Protein AF-A0A2V6QEB1-F1 (afdb_monomer_lite)

Sequence (132 aa):
MEPTTSAASSDLALRARAIRTRLPGQMLGERVEMAALCYGPLYSLAEIRQNVGAVLPRRLGYVRGASLEPIETYAAPIPDEVLLKYDDAARTGLFSKFWVATPTYYQERQVDPWIVAEVDGADRWAVIARWD

pLDDT: mean 89.49, std 11.67, range [41.09, 98.38]

Secondary structure (DSSP, 8-state):
----HHHHHHHHHHHHHHHHTT-HHHHHHHHHHHHHHHH---B-HHHHHHHHHHTSPP-TT--EEEEEEETTT--SPPPHHHHHHHHHHHHTT-EEEEEEEEEEETTEE-S--EEEEEETTT--EEEEEE--

Structure (mmCIF, N/CA/C/O backbone):
data_AF-A0A2V6QEB1-F1
#
_entry.id   AF-A0A2V6QEB1-F1
#
loop_
_atom_site.group_PDB
_atom_site.id
_atom_site.type_symbol
_atom_site.label_atom_id
_atom_site.label_alt_id
_atom_site.label_comp_id
_atom_site.label_asym_id
_atom_site.label_entity_id
_atom_site.label_seq_id
_atom_site.pdbx_PDB_ins_code
_atom_site.Cartn_x
_atom_site.Cartn_y
_atom_site.Cartn_z
_atom_site.occupancy
_atom_site.B_iso_or_equiv
_atom_site.auth_seq_id
_atom_site.auth_comp_id
_atom_site.auth_asym_id
_atom_site.auth_atom_id
_atom_site.pdbx_PDB_model_num
ATOM 1 N N . MET A 1 1 ? -2.848 -17.082 47.683 1.00 41.09 1 MET A N 1
ATOM 2 C CA . MET A 1 1 ? -2.573 -16.902 46.242 1.00 41.09 1 MET A CA 1
ATOM 3 C C . MET A 1 1 ? -3.872 -16.454 45.603 1.00 41.09 1 MET A C 1
ATOM 5 O O . MET A 1 1 ? -4.747 -17.287 45.428 1.00 41.09 1 MET A O 1
ATOM 9 N N . GLU A 1 2 ? -4.042 -15.158 45.353 1.00 46.53 2 GLU A N 1
ATOM 10 C CA . GLU A 1 2 ? -5.237 -14.637 44.677 1.00 46.53 2 GLU A CA 1
ATOM 11 C C . GLU A 1 2 ? -4.913 -14.277 43.222 1.00 46.53 2 GLU A C 1
ATOM 13 O O . GLU A 1 2 ? -3.962 -13.526 42.994 1.00 46.53 2 GLU A O 1
ATOM 18 N N . PRO A 1 3 ? -5.693 -14.759 42.237 1.00 51.38 3 PRO A N 1
ATOM 19 C CA . PRO A 1 3 ? -5.649 -14.278 40.868 1.00 51.38 3 PRO A CA 1
ATOM 20 C C . PRO A 1 3 ? -6.924 -13.468 40.572 1.00 51.38 3 PRO A C 1
ATOM 22 O O . PRO A 1 3 ? -7.800 -13.931 39.854 1.00 51.38 3 PRO A O 1
ATOM 25 N N . THR A 1 4 ? -7.086 -12.272 41.139 1.00 50.91 4 THR A N 1
ATOM 26 C CA . THR A 1 4 ? -8.287 -11.433 40.897 1.00 50.91 4 THR A CA 1
ATOM 27 C C . THR A 1 4 ? -8.032 -10.259 39.950 1.00 50.91 4 THR A C 1
ATOM 29 O O . THR A 1 4 ? -8.956 -9.769 39.304 1.00 50.91 4 THR A O 1
ATOM 32 N N . THR A 1 5 ? -6.776 -9.853 39.756 1.00 55.34 5 THR A N 1
ATOM 33 C CA . THR A 1 5 ? -6.439 -8.662 38.956 1.00 55.34 5 THR A CA 1
ATOM 34 C C . THR A 1 5 ? -6.621 -8.858 37.443 1.00 55.3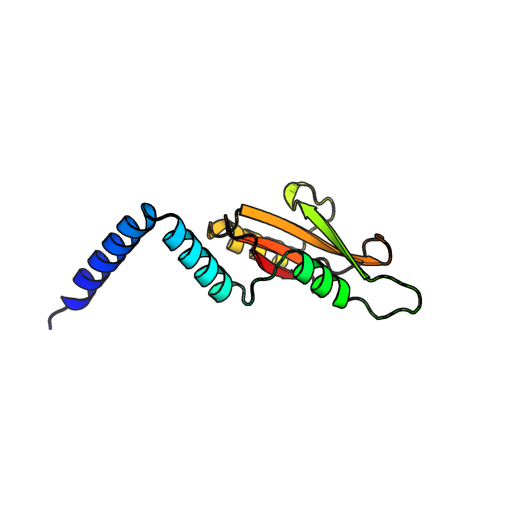4 5 THR A C 1
ATOM 36 O O . THR A 1 5 ? -6.948 -7.914 36.727 1.00 55.34 5 THR A O 1
ATOM 39 N N . SER A 1 6 ? -6.444 -10.081 36.930 1.00 56.31 6 SER A N 1
ATOM 40 C CA . SER A 1 6 ? -6.501 -10.350 35.482 1.00 56.31 6 SER A CA 1
ATOM 41 C C . SER A 1 6 ? -7.930 -10.300 34.920 1.00 56.31 6 SER A C 1
ATOM 43 O O . SER A 1 6 ? -8.152 -9.723 33.854 1.00 56.31 6 SER A O 1
ATOM 45 N N . ALA A 1 7 ? -8.917 -10.809 35.666 1.00 58.44 7 ALA A N 1
ATOM 46 C CA . ALA A 1 7 ? -10.313 -10.845 35.227 1.00 58.44 7 ALA A CA 1
ATOM 47 C C . ALA A 1 7 ? -10.935 -9.437 35.129 1.00 58.44 7 ALA A C 1
ATOM 49 O O . ALA A 1 7 ? -11.552 -9.108 34.117 1.00 58.44 7 ALA A O 1
ATOM 50 N N . ALA A 1 8 ? -10.699 -8.570 36.121 1.00 61.97 8 ALA A N 1
ATOM 51 C CA . ALA A 1 8 ? -11.208 -7.193 36.124 1.00 61.97 8 ALA A CA 1
ATOM 52 C C . ALA A 1 8 ? -10.611 -6.326 34.995 1.00 61.97 8 ALA A C 1
ATOM 54 O O . ALA A 1 8 ? -11.298 -5.484 34.418 1.00 61.97 8 ALA A O 1
ATOM 55 N N . SER A 1 9 ? -9.344 -6.563 34.638 1.00 63.81 9 SER A N 1
ATOM 56 C CA . SER A 1 9 ? -8.678 -5.896 33.511 1.00 63.81 9 SER A CA 1
ATOM 57 C C . SER A 1 9 ? -9.308 -6.274 32.160 1.00 63.81 9 SER A C 1
ATOM 59 O O . SER A 1 9 ? -9.539 -5.410 31.310 1.00 63.81 9 SER A O 1
ATOM 61 N N . SER A 1 10 ? -9.664 -7.552 31.977 1.00 72.69 10 SER A N 1
ATOM 62 C CA . SER A 1 10 ? -10.300 -8.034 30.743 1.00 72.69 10 SER A CA 1
ATOM 63 C C . SER A 1 10 ? -11.712 -7.465 30.522 1.00 72.69 10 SER A C 1
ATOM 65 O O . SER A 1 10 ? -12.055 -7.106 29.394 1.00 72.69 10 SER A O 1
ATOM 67 N N . ASP A 1 11 ? -12.495 -7.289 31.591 1.00 82.06 11 ASP A N 1
ATOM 68 C CA . ASP A 1 11 ? -13.839 -6.696 31.533 1.00 82.06 11 ASP A CA 1
ATOM 69 C C . ASP A 1 11 ? -13.788 -5.204 31.158 1.00 82.06 11 ASP A C 1
ATOM 71 O O . ASP A 1 11 ? -14.524 -4.732 30.288 1.00 82.06 11 ASP A O 1
ATOM 75 N N . LEU A 1 12 ? -12.828 -4.463 31.724 1.00 84.88 12 LEU A N 1
ATOM 76 C CA . LEU A 1 12 ? -12.584 -3.068 31.351 1.00 84.88 12 LEU A CA 1
ATOM 77 C C . LEU A 1 12 ? -12.187 -2.923 29.876 1.00 84.88 12 LEU A C 1
ATOM 79 O O . LEU A 1 12 ? -12.690 -2.023 29.201 1.00 84.88 12 LEU A O 1
ATOM 83 N N . ALA A 1 13 ? -11.335 -3.810 29.354 1.00 81.88 13 ALA A N 1
ATOM 84 C CA . ALA A 1 13 ? -10.926 -3.794 27.950 1.00 81.88 13 ALA A CA 1
ATOM 85 C C . ALA A 1 13 ? -12.097 -4.093 26.996 1.00 81.88 13 ALA A C 1
ATOM 87 O O . ALA A 1 13 ? -12.274 -3.393 25.995 1.00 81.88 13 ALA A O 1
ATOM 88 N N . LEU A 1 14 ? -12.937 -5.082 27.321 1.00 81.94 14 LEU A N 1
ATOM 89 C CA . LEU A 1 14 ? -14.142 -5.401 26.547 1.00 81.94 14 LEU A CA 1
ATOM 90 C C . LEU A 1 14 ? -15.145 -4.246 26.565 1.00 81.94 14 LEU A C 1
ATOM 92 O O . LEU A 1 14 ? -15.670 -3.861 25.518 1.00 81.94 14 LEU A O 1
ATOM 96 N N . ARG A 1 15 ? -15.371 -3.642 27.736 1.00 85.06 15 ARG A N 1
ATOM 97 C CA . ARG A 1 15 ? -16.266 -2.493 27.889 1.00 85.06 15 ARG A CA 1
ATOM 98 C C . ARG A 1 15 ? -15.751 -1.265 27.139 1.00 85.06 15 ARG A C 1
ATOM 100 O O . ARG A 1 15 ? -16.535 -0.602 26.462 1.00 85.06 15 ARG A O 1
ATOM 107 N N . ALA A 1 16 ? -14.449 -0.985 27.198 1.00 84.12 16 ALA A N 1
ATOM 108 C CA . ALA A 1 16 ? -13.825 0.083 26.420 1.00 84.12 16 ALA A CA 1
ATOM 109 C C . ALA A 1 16 ? -13.981 -0.163 24.912 1.00 84.12 16 ALA A C 1
ATOM 111 O O . ALA A 1 16 ? -14.409 0.738 24.191 1.00 84.12 16 ALA A O 1
ATOM 112 N N . ARG A 1 17 ? -13.742 -1.396 24.442 1.00 76.38 17 ARG A N 1
ATOM 113 C CA . ARG A 1 17 ? -13.949 -1.783 23.038 1.00 76.38 17 ARG A CA 1
ATOM 114 C C . ARG A 1 17 ? -15.404 -1.582 22.608 1.00 76.38 17 ARG A C 1
ATOM 116 O O . ARG A 1 17 ? -15.648 -0.978 21.569 1.00 76.38 17 ARG A O 1
ATOM 123 N N . ALA A 1 18 ? -16.374 -1.987 23.429 1.00 81.81 18 ALA A N 1
ATOM 124 C CA . ALA A 1 18 ? -17.797 -1.777 23.156 1.00 81.81 18 ALA A CA 1
ATOM 125 C C . ALA A 1 18 ? -18.182 -0.285 23.095 1.00 81.81 18 ALA A C 1
ATOM 127 O O . ALA A 1 18 ? -18.992 0.113 22.260 1.00 81.81 18 ALA A O 1
ATOM 128 N N . ILE A 1 19 ? -17.582 0.568 23.928 1.00 81.94 19 ILE A N 1
ATOM 129 C CA . ILE A 1 19 ? -17.783 2.023 23.843 1.00 81.94 19 ILE A CA 1
ATOM 130 C C . ILE A 1 19 ? -17.192 2.561 22.537 1.00 81.94 19 ILE A C 1
ATOM 132 O O . ILE A 1 19 ? -17.871 3.294 21.820 1.00 81.94 19 ILE A O 1
ATOM 136 N N . ARG A 1 20 ? -15.967 2.156 22.183 1.00 78.19 20 ARG A N 1
ATOM 137 C CA . ARG A 1 20 ? -15.305 2.600 20.950 1.00 78.19 20 ARG A CA 1
ATOM 138 C C . ARG A 1 20 ? -16.053 2.181 19.698 1.00 78.19 20 ARG A C 1
ATOM 140 O O . ARG A 1 20 ? -16.154 2.999 18.797 1.00 78.19 20 ARG A O 1
ATOM 147 N N . THR A 1 21 ? -16.701 1.012 19.680 1.00 74.50 21 THR A N 1
ATOM 148 C CA . THR A 1 21 ? -17.562 0.622 18.543 1.00 74.50 21 THR A CA 1
ATOM 149 C C . THR A 1 21 ? -18.701 1.598 18.239 1.00 74.50 21 THR A C 1
ATOM 151 O O . THR A 1 21 ? -19.217 1.614 17.127 1.00 74.50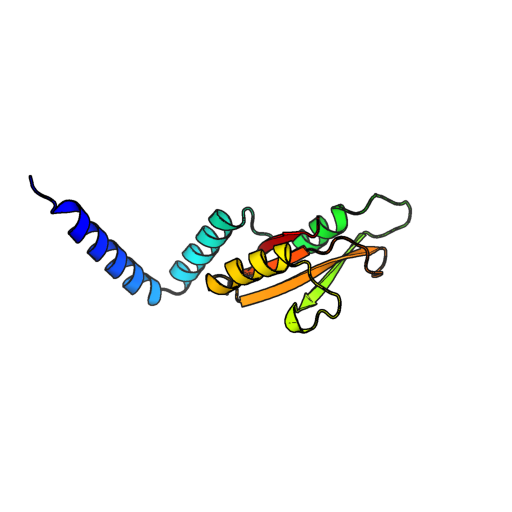 21 THR A O 1
ATOM 154 N N . ARG A 1 22 ? -19.083 2.444 19.203 1.00 80.62 22 ARG A N 1
ATOM 155 C CA . ARG A 1 22 ? -20.117 3.479 19.043 1.00 80.62 22 ARG A CA 1
ATOM 156 C C . ARG A 1 22 ? -19.533 4.855 18.710 1.00 80.62 22 ARG A C 1
ATOM 158 O O . ARG A 1 22 ? -20.284 5.804 18.513 1.00 80.62 22 ARG A O 1
ATOM 165 N N . LEU A 1 23 ? -18.205 4.973 18.677 1.00 83.06 23 LEU A N 1
ATOM 166 C CA . LEU A 1 23 ? -17.454 6.204 18.455 1.00 83.06 23 LEU A CA 1
ATOM 167 C C . LEU A 1 23 ? -16.586 6.039 17.196 1.00 83.06 23 LEU A C 1
ATOM 169 O O . LEU A 1 23 ? -15.409 5.686 17.303 1.00 83.06 23 LEU A O 1
ATOM 173 N N . PRO A 1 24 ? -17.128 6.310 15.995 1.00 76.69 24 PRO A N 1
ATOM 174 C CA . PRO A 1 24 ? -16.455 5.999 14.731 1.00 76.69 24 PRO A CA 1
ATOM 175 C C . PRO A 1 24 ? -15.075 6.661 14.595 1.00 76.69 24 PRO A C 1
ATOM 177 O O . PRO A 1 24 ? -14.148 6.047 14.075 1.00 76.69 24 PRO A O 1
ATOM 180 N N . GLY A 1 25 ? -14.891 7.871 15.136 1.00 80.75 25 GLY A N 1
ATOM 181 C CA . GLY A 1 25 ? -13.583 8.539 15.145 1.00 80.75 25 GLY A CA 1
ATOM 182 C C . GLY A 1 25 ? -12.533 7.853 16.030 1.00 80.75 25 GLY A C 1
ATOM 183 O O . GLY A 1 25 ? -11.360 7.830 15.675 1.00 80.75 25 GLY A O 1
ATOM 184 N N . GLN A 1 26 ? -12.942 7.251 17.153 1.00 81.88 26 GLN A N 1
ATOM 185 C CA . GLN A 1 26 ? -12.030 6.502 18.029 1.00 81.88 26 GLN A CA 1
ATOM 186 C C . GLN A 1 26 ? -11.624 5.174 17.386 1.00 81.88 26 GLN A C 1
ATOM 188 O O . GLN A 1 26 ? -10.452 4.823 17.426 1.00 81.88 26 GLN A O 1
ATOM 193 N N . MET A 1 27 ? -12.558 4.483 16.721 1.00 85.69 27 MET A N 1
ATOM 194 C CA . MET A 1 27 ? -12.218 3.288 15.940 1.00 85.69 27 MET A CA 1
ATOM 195 C C . MET A 1 27 ? -11.258 3.603 14.796 1.00 85.69 27 MET A C 1
ATOM 197 O O . MET A 1 27 ? -10.337 2.834 14.543 1.00 85.69 27 MET A O 1
ATOM 201 N N . LEU A 1 28 ? -11.461 4.728 14.101 1.00 87.94 28 LEU A N 1
ATOM 202 C CA . LEU A 1 28 ? -10.550 5.163 13.048 1.00 87.94 28 LEU A CA 1
ATOM 203 C C . LEU A 1 28 ? -9.143 5.416 13.605 1.00 87.94 28 LEU A C 1
ATOM 205 O O . LEU A 1 28 ? -8.177 4.909 13.042 1.00 87.94 28 LEU A O 1
ATOM 209 N N . GLY A 1 29 ? -9.040 6.138 14.725 1.00 89.50 29 GLY A N 1
ATOM 210 C CA . GLY A 1 29 ? -7.770 6.372 15.417 1.00 89.50 29 GLY A CA 1
ATOM 211 C C . GLY A 1 29 ? -7.060 5.072 15.798 1.00 89.50 29 GLY A C 1
ATOM 212 O O . GLY A 1 29 ? -5.898 4.896 15.445 1.00 89.50 29 GLY A O 1
ATOM 213 N N . GLU A 1 30 ? -7.774 4.129 16.422 1.00 90.12 30 GLU A N 1
ATOM 214 C CA . GLU A 1 30 ? -7.222 2.815 16.784 1.00 90.12 30 GLU A CA 1
ATOM 215 C C . GLU A 1 30 ? -6.762 2.013 15.564 1.00 90.12 30 GLU A C 1
ATOM 217 O O . GLU A 1 30 ? -5.711 1.379 15.611 1.00 90.12 30 GLU A O 1
ATOM 222 N N . ARG A 1 31 ? -7.518 2.033 14.457 1.00 93.31 31 ARG A N 1
ATOM 223 C CA . ARG A 1 31 ? -7.121 1.336 13.224 1.00 93.31 31 ARG A CA 1
ATOM 224 C C . ARG A 1 31 ? -5.859 1.927 12.616 1.00 93.31 31 ARG A C 1
ATOM 226 O O . ARG A 1 31 ? -4.985 1.171 12.209 1.00 93.31 31 ARG A O 1
ATOM 233 N N . VAL A 1 32 ? -5.760 3.255 12.566 1.00 95.38 32 VAL A N 1
ATOM 234 C CA . VAL A 1 32 ? -4.572 3.958 12.062 1.00 95.38 32 VAL A CA 1
ATOM 235 C C . VAL A 1 32 ? -3.361 3.662 12.942 1.00 95.38 32 VAL A C 1
ATOM 237 O O . VAL A 1 32 ? -2.302 3.328 12.420 1.00 95.38 32 VAL A O 1
ATOM 240 N N . GLU A 1 33 ? -3.516 3.731 14.263 1.00 95.25 33 GLU A N 1
ATOM 241 C CA . GLU A 1 33 ? -2.445 3.415 15.209 1.00 95.25 33 GLU A CA 1
ATOM 242 C C . GLU A 1 33 ? -1.997 1.954 15.080 1.00 95.25 33 GLU A C 1
ATOM 244 O O . GLU A 1 33 ? -0.806 1.682 14.938 1.00 95.25 33 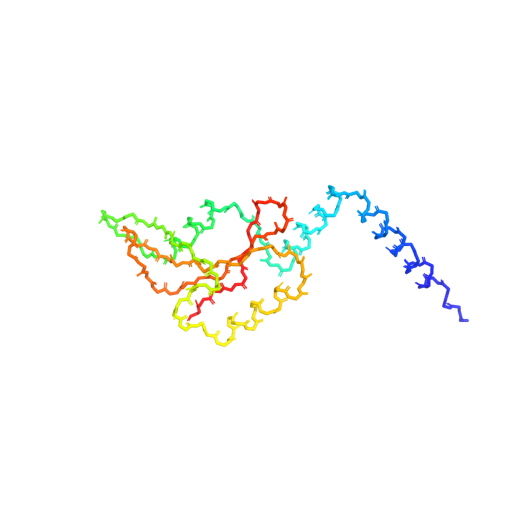GLU A O 1
ATOM 249 N N . MET A 1 34 ? -2.942 1.011 15.039 1.00 95.50 34 MET A N 1
ATOM 250 C CA . MET A 1 34 ? -2.638 -0.412 14.888 1.00 95.50 34 MET A CA 1
ATOM 251 C C . MET A 1 34 ? -1.962 -0.715 13.549 1.00 95.50 34 MET A C 1
ATOM 253 O O . MET A 1 34 ? -0.973 -1.443 13.507 1.00 95.50 34 MET A O 1
ATOM 257 N N . ALA A 1 35 ? -2.447 -0.128 12.452 1.00 96.56 35 ALA A N 1
ATOM 258 C CA . ALA A 1 35 ? -1.819 -0.284 11.146 1.00 96.56 35 ALA A CA 1
ATOM 259 C C . ALA A 1 35 ? -0.385 0.264 11.148 1.00 96.56 35 ALA A C 1
ATOM 261 O O . ALA A 1 35 ? 0.513 -0.389 10.618 1.00 96.56 35 ALA A O 1
ATOM 262 N N . ALA A 1 36 ? -0.150 1.410 11.794 1.00 96.81 36 ALA A N 1
ATOM 263 C CA . ALA A 1 36 ? 1.188 1.978 11.916 1.00 96.81 36 ALA A CA 1
ATOM 264 C C . ALA A 1 36 ? 2.134 1.097 12.754 1.00 96.81 36 ALA A C 1
ATOM 266 O O . ALA A 1 36 ? 3.314 0.960 12.435 1.00 96.81 36 ALA A O 1
ATOM 267 N N . LEU A 1 37 ? 1.618 0.468 13.814 1.00 97.19 37 LEU A N 1
ATOM 268 C CA . LEU A 1 37 ? 2.383 -0.452 14.658 1.00 97.19 37 LEU A CA 1
ATOM 269 C C . LEU A 1 37 ? 2.746 -1.750 13.927 1.00 97.19 37 LEU A C 1
ATOM 271 O O . LEU A 1 37 ? 3.873 -2.224 14.052 1.00 97.19 37 LEU A O 1
ATOM 275 N N . CYS A 1 38 ? 1.811 -2.326 13.169 1.00 96.25 38 CYS A N 1
ATOM 276 C CA . CYS A 1 38 ? 2.012 -3.613 12.500 1.00 96.25 38 CYS A CA 1
ATOM 277 C C . CYS A 1 38 ? 2.790 -3.505 11.181 1.00 96.25 38 CYS A C 1
ATOM 279 O O . CYS A 1 38 ? 3.547 -4.415 10.854 1.00 96.25 38 CYS A O 1
ATOM 281 N N . TYR A 1 39 ? 2.610 -2.416 10.428 1.00 96.62 39 TYR A N 1
ATOM 282 C CA . TYR A 1 39 ? 3.128 -2.275 9.057 1.00 96.62 39 TYR A CA 1
ATOM 283 C C . TYR A 1 39 ? 4.095 -1.096 8.887 1.00 96.62 39 TYR A C 1
ATOM 285 O O . TYR A 1 39 ? 4.587 -0.841 7.788 1.00 96.62 39 TYR A O 1
ATOM 293 N N . GLY A 1 40 ? 4.406 -0.390 9.976 1.00 95.88 40 GLY A N 1
ATOM 294 C CA . GLY A 1 40 ? 5.320 0.742 9.974 1.00 95.88 40 GLY A CA 1
ATOM 295 C C . GLY A 1 40 ? 4.664 2.039 9.481 1.00 95.88 40 GLY A C 1
ATOM 296 O O . GLY A 1 40 ? 3.459 2.231 9.630 1.00 95.88 40 GLY A O 1
ATOM 297 N N . PRO A 1 41 ? 5.442 2.990 8.940 1.00 96.50 41 PRO A N 1
ATOM 298 C CA . PRO A 1 41 ? 4.926 4.305 8.571 1.00 96.50 41 PRO A CA 1
ATOM 299 C C . PRO A 1 41 ? 3.781 4.216 7.556 1.00 96.50 41 PRO A C 1
ATOM 301 O O . PRO A 1 41 ? 3.856 3.496 6.560 1.00 96.50 41 PRO A O 1
ATOM 304 N N . LEU A 1 42 ? 2.739 5.006 7.805 1.00 98.00 42 LEU A N 1
ATOM 305 C CA . LEU A 1 42 ? 1.614 5.166 6.895 1.00 98.00 42 LEU A CA 1
ATOM 306 C C . LEU A 1 42 ? 1.816 6.403 6.028 1.00 98.00 42 LEU A C 1
ATOM 308 O O . LEU A 1 42 ? 2.228 7.458 6.511 1.00 98.00 42 LEU A O 1
ATOM 312 N N . TYR A 1 43 ? 1.467 6.278 4.758 1.00 98.12 43 TYR A N 1
ATOM 313 C CA . TYR A 1 43 ? 1.739 7.275 3.733 1.00 98.12 43 TYR A CA 1
ATOM 314 C C . TYR A 1 43 ? 0.448 7.770 3.087 1.00 98.12 43 TYR A C 1
ATOM 316 O O . TYR A 1 43 ? -0.557 7.066 3.024 1.00 98.12 43 TYR A O 1
ATOM 324 N N . SER A 1 44 ? 0.467 8.978 2.546 1.00 97.75 44 SER A N 1
ATOM 325 C CA . SER A 1 44 ? -0.488 9.370 1.513 1.00 97.75 44 SER A CA 1
ATOM 326 C C . SER A 1 44 ? -0.237 8.577 0.226 1.00 97.75 44 SER A C 1
ATOM 328 O O . SER A 1 44 ? 0.868 8.091 -0.035 1.00 97.75 44 SER A O 1
ATOM 330 N N . LEU A 1 45 ? -1.241 8.502 -0.647 1.00 96.19 45 LEU A N 1
ATOM 331 C CA . LEU A 1 45 ? -1.073 7.831 -1.936 1.00 96.19 45 LEU A CA 1
ATOM 332 C C . LEU A 1 45 ? 0.005 8.494 -2.818 1.00 96.19 45 LEU A C 1
ATOM 334 O O . LEU A 1 45 ? 0.694 7.825 -3.592 1.00 96.19 45 LEU A O 1
ATOM 338 N N . ALA A 1 46 ? 0.177 9.814 -2.697 1.00 96.31 46 ALA A N 1
ATOM 339 C CA . ALA A 1 46 ? 1.221 10.551 -3.402 1.00 96.31 46 ALA A CA 1
ATOM 340 C C . ALA A 1 46 ? 2.626 10.140 -2.931 1.00 96.31 46 ALA A C 1
ATOM 342 O O . ALA A 1 46 ? 3.504 9.911 -3.763 1.00 96.31 46 ALA A O 1
ATOM 343 N N . GLU A 1 47 ? 2.822 9.987 -1.620 1.00 97.44 47 GLU A N 1
ATOM 344 C CA . GLU A 1 47 ? 4.077 9.495 -1.041 1.00 97.44 47 GLU A CA 1
ATOM 345 C C . GLU A 1 47 ? 4.351 8.044 -1.444 1.00 97.44 47 GLU A C 1
ATOM 347 O O . GLU A 1 47 ? 5.481 7.733 -1.810 1.00 97.44 47 GLU A O 1
ATOM 352 N N . ILE A 1 48 ? 3.332 7.174 -1.490 1.00 97.12 48 ILE A N 1
ATOM 353 C CA . ILE A 1 48 ? 3.485 5.812 -2.032 1.00 97.12 48 ILE A CA 1
ATOM 354 C C . ILE A 1 48 ? 4.025 5.856 -3.464 1.00 97.12 48 ILE A C 1
ATOM 356 O O . ILE A 1 48 ? 5.027 5.209 -3.760 1.00 97.12 48 ILE A O 1
ATOM 360 N N . ARG A 1 49 ? 3.416 6.650 -4.354 1.00 95.69 49 ARG A N 1
ATOM 361 C CA . ARG A 1 49 ? 3.873 6.767 -5.751 1.00 95.69 49 ARG A CA 1
ATOM 362 C C . ARG A 1 49 ? 5.315 7.262 -5.853 1.00 95.69 49 ARG A C 1
ATOM 364 O O . ARG A 1 49 ? 6.066 6.777 -6.699 1.00 95.69 49 ARG A O 1
ATOM 371 N N . GLN A 1 50 ? 5.698 8.216 -5.006 1.00 94.56 50 GLN A N 1
ATOM 372 C CA . GLN A 1 50 ? 7.067 8.729 -4.956 1.00 94.56 50 GLN A CA 1
ATOM 373 C C . GLN A 1 50 ? 8.051 7.669 -4.453 1.00 94.56 50 GLN A C 1
ATOM 375 O O . GLN A 1 50 ? 9.081 7.462 -5.091 1.00 94.56 50 GLN A O 1
ATOM 380 N N . ASN A 1 51 ? 7.727 6.975 -3.360 1.00 95.56 51 ASN A N 1
ATOM 381 C CA . ASN A 1 51 ? 8.580 5.958 -2.744 1.00 95.56 51 ASN A CA 1
ATOM 382 C C . ASN A 1 51 ? 8.777 4.748 -3.661 1.00 95.56 51 ASN A C 1
ATOM 384 O O . ASN A 1 51 ? 9.908 4.307 -3.855 1.00 95.56 51 ASN A O 1
ATOM 388 N N . VAL A 1 52 ? 7.698 4.262 -4.278 1.00 95.62 52 VAL A N 1
ATOM 389 C CA . VAL A 1 52 ? 7.747 3.170 -5.260 1.00 95.62 52 VAL A CA 1
ATOM 390 C C . VAL A 1 52 ? 8.571 3.599 -6.473 1.00 95.62 52 VAL A C 1
ATOM 392 O O . VAL A 1 52 ? 9.471 2.885 -6.887 1.00 95.62 52 VAL A O 1
ATOM 395 N N . GLY A 1 53 ? 8.357 4.803 -7.012 1.00 93.88 53 GLY A N 1
ATOM 396 C CA . GLY A 1 53 ? 9.176 5.307 -8.118 1.00 93.88 53 GLY A CA 1
ATOM 397 C C . GLY A 1 53 ? 10.647 5.536 -7.744 1.00 93.88 53 GLY A C 1
ATOM 398 O O . GLY A 1 53 ? 11.520 5.494 -8.612 1.00 93.88 53 GLY A O 1
ATOM 399 N N . ALA A 1 54 ? 10.951 5.776 -6.466 1.00 93.38 54 ALA A N 1
ATOM 400 C CA . ALA A 1 54 ? 12.302 6.066 -6.001 1.00 93.38 54 ALA A CA 1
ATOM 401 C C . ALA A 1 54 ? 13.247 4.857 -6.048 1.00 93.38 54 ALA A C 1
ATOM 403 O O . ALA A 1 54 ? 14.457 5.090 -6.084 1.00 93.38 54 ALA A O 1
ATOM 404 N N . VAL A 1 55 ? 12.723 3.622 -6.107 1.00 92.50 55 VAL A N 1
ATOM 405 C CA . VAL A 1 55 ? 13.539 2.398 -6.256 1.00 92.50 55 VAL A CA 1
ATOM 406 C C . VAL A 1 55 ? 14.249 2.338 -7.602 1.00 92.50 55 VAL A C 1
ATOM 408 O O . VAL A 1 55 ? 15.320 1.750 -7.721 1.00 92.50 55 VAL A O 1
ATOM 411 N N . LEU A 1 56 ? 13.680 2.986 -8.621 1.00 90.81 56 LEU A N 1
ATOM 412 C CA . LEU A 1 56 ? 14.282 3.025 -9.941 1.00 90.81 56 LEU A CA 1
ATOM 413 C C . LEU A 1 56 ? 15.496 3.968 -9.948 1.00 90.81 56 LEU A C 1
ATOM 415 O O . LEU A 1 56 ? 15.417 5.076 -9.393 1.00 90.81 56 LEU A O 1
ATOM 419 N N . PRO A 1 57 ? 16.595 3.601 -10.634 1.00 90.50 57 PRO A N 1
ATOM 420 C CA . PRO A 1 57 ? 17.739 4.485 -10.826 1.00 90.50 57 PRO A CA 1
ATOM 421 C C . PRO A 1 57 ? 17.344 5.855 -11.397 1.00 90.50 57 PRO A C 1
ATOM 423 O O . PRO A 1 57 ? 16.340 6.014 -12.084 1.00 90.50 57 PRO A O 1
ATOM 426 N N . ARG A 1 58 ? 18.142 6.895 -11.152 1.00 90.06 58 ARG A N 1
ATOM 427 C CA . ARG A 1 58 ? 17.915 8.179 -11.833 1.00 90.06 58 ARG A CA 1
ATOM 428 C C . ARG A 1 58 ? 18.465 8.100 -13.257 1.00 90.06 58 ARG A C 1
ATOM 430 O O . ARG A 1 58 ? 19.628 7.756 -13.443 1.00 90.06 58 ARG A O 1
ATOM 437 N N . ARG A 1 59 ? 17.648 8.459 -14.249 1.00 87.38 59 ARG A N 1
ATOM 438 C CA . ARG A 1 59 ? 18.051 8.592 -15.657 1.00 87.38 59 ARG A CA 1
ATOM 439 C C . ARG A 1 59 ? 17.695 9.994 -16.150 1.00 87.38 59 ARG A C 1
ATOM 441 O O . ARG A 1 59 ? 16.588 10.471 -15.912 1.00 87.38 59 ARG A O 1
ATOM 448 N N . LEU A 1 60 ? 18.652 10.669 -16.787 1.00 85.19 60 LEU A N 1
ATOM 449 C CA . LEU A 1 60 ? 18.452 12.002 -17.363 1.00 85.19 60 LEU A CA 1
ATOM 450 C C . LEU A 1 60 ? 17.340 11.950 -18.411 1.00 85.19 60 LEU A C 1
ATOM 452 O O . LEU A 1 60 ? 17.372 11.102 -19.297 1.00 85.19 60 LEU A O 1
ATOM 456 N N . GLY A 1 61 ? 16.362 12.847 -18.284 1.00 83.62 61 GLY A N 1
ATOM 457 C CA . GLY A 1 61 ? 15.207 12.868 -19.175 1.00 83.62 61 GLY A CA 1
ATOM 458 C C . GLY A 1 61 ? 14.271 11.678 -18.983 1.00 83.62 61 GLY A C 1
ATOM 459 O O . GLY A 1 61 ? 13.720 11.227 -19.971 1.00 83.62 61 GLY A O 1
ATOM 460 N N . TYR A 1 62 ? 14.122 11.157 -17.755 1.00 84.69 62 TYR A N 1
ATOM 461 C CA . TYR A 1 62 ? 13.086 10.184 -17.398 1.00 84.69 62 TYR A CA 1
ATOM 462 C C . TYR A 1 62 ? 12.332 10.579 -16.126 1.00 84.69 62 TYR A C 1
ATOM 464 O O . TYR A 1 62 ? 12.941 10.882 -15.097 1.00 84.69 62 TYR A O 1
ATOM 472 N N . VAL A 1 63 ? 10.995 10.532 -16.175 1.00 87.56 63 VAL A N 1
ATOM 473 C CA . VAL A 1 63 ? 10.132 10.756 -15.003 1.00 87.56 63 VAL A CA 1
ATOM 474 C C . VAL A 1 63 ? 9.790 9.416 -14.363 1.00 87.56 63 VAL A C 1
ATOM 476 O O . VAL A 1 63 ? 9.232 8.532 -15.015 1.00 87.56 63 VAL A O 1
ATOM 479 N N . ARG A 1 64 ? 10.130 9.285 -13.077 1.00 93.69 64 ARG A N 1
ATOM 480 C CA . ARG A 1 64 ? 9.807 8.121 -12.244 1.00 93.69 64 ARG A CA 1
ATOM 481 C C . ARG A 1 64 ? 8.434 8.298 -11.610 1.00 93.69 64 ARG A C 1
ATOM 483 O O . ARG A 1 64 ? 8.065 9.404 -11.221 1.00 93.69 64 ARG A O 1
ATOM 490 N N . GLY A 1 65 ? 7.713 7.201 -11.460 1.00 93.62 65 GLY A N 1
ATOM 491 C CA . GLY A 1 65 ? 6.422 7.171 -10.786 1.00 93.62 65 GLY A CA 1
ATOM 492 C C . GLY A 1 65 ? 6.031 5.749 -10.426 1.00 93.62 65 GLY A C 1
ATOM 493 O O . GLY A 1 65 ? 6.887 4.864 -10.383 1.00 93.62 65 GLY A O 1
ATOM 494 N N . ALA A 1 66 ? 4.738 5.540 -10.208 1.00 95.50 66 ALA A N 1
ATOM 495 C CA . ALA A 1 66 ? 4.181 4.214 -10.017 1.00 95.50 66 ALA A CA 1
ATOM 496 C C . ALA A 1 66 ? 2.796 4.113 -10.653 1.00 95.50 66 ALA A C 1
ATOM 498 O O . ALA A 1 66 ? 1.965 5.015 -10.490 1.00 95.50 66 ALA A O 1
ATOM 499 N N . SER A 1 67 ? 2.539 3.001 -11.336 1.00 95.19 67 SER A N 1
ATOM 500 C CA . SER A 1 67 ? 1.186 2.600 -11.703 1.00 95.19 67 SER A CA 1
ATOM 501 C C . SER A 1 67 ? 0.555 1.853 -10.539 1.00 95.19 67 SER A C 1
ATOM 503 O O . SER A 1 67 ? 1.227 1.054 -9.889 1.00 95.19 67 SER A O 1
ATOM 505 N N . LEU A 1 68 ? -0.729 2.091 -10.306 1.00 96.25 68 LEU A N 1
ATOM 506 C CA . LEU A 1 68 ? -1.493 1.457 -9.241 1.00 96.25 68 LEU A CA 1
ATOM 507 C C . LEU A 1 68 ? -2.615 0.646 -9.871 1.00 96.25 68 LEU A C 1
ATOM 509 O O . LEU A 1 68 ? -3.340 1.169 -10.718 1.00 96.25 68 LEU A O 1
ATOM 513 N N . GLU A 1 69 ? -2.743 -0.605 -9.459 1.00 96.62 69 GLU A N 1
ATOM 514 C CA . GLU A 1 69 ? -3.766 -1.520 -9.949 1.00 96.62 69 GLU A CA 1
ATOM 515 C C . GLU A 1 69 ? -4.396 -2.275 -8.772 1.00 96.62 69 GLU A C 1
ATOM 517 O O . GLU A 1 69 ? -3.653 -2.695 -7.884 1.00 96.62 69 GLU A O 1
ATOM 522 N N . PRO A 1 70 ? -5.729 -2.448 -8.723 1.00 97.56 70 PRO A N 1
ATOM 523 C CA . PRO A 1 70 ? -6.363 -3.330 -7.748 1.00 97.56 70 PRO A CA 1
ATOM 524 C C . PRO A 1 70 ? -5.763 -4.734 -7.774 1.00 97.56 70 PRO A C 1
ATOM 526 O O . PRO A 1 70 ? -5.529 -5.288 -8.849 1.00 97.56 70 PRO A O 1
ATOM 529 N N . ILE A 1 71 ? -5.506 -5.314 -6.599 1.00 96.94 71 ILE A N 1
ATOM 530 C CA . ILE A 1 71 ? -4.892 -6.646 -6.518 1.00 96.94 71 ILE A CA 1
ATOM 531 C C . ILE A 1 71 ? -5.768 -7.712 -7.189 1.00 96.94 71 ILE A C 1
ATOM 533 O O . ILE A 1 71 ? -5.249 -8.661 -7.764 1.00 96.94 71 ILE A O 1
ATOM 537 N N . GLU A 1 72 ? -7.088 -7.516 -7.193 1.00 95.19 72 GLU A N 1
ATOM 538 C CA . GLU A 1 72 ? -8.071 -8.423 -7.784 1.00 95.19 72 GLU A CA 1
ATOM 539 C C . GLU A 1 72 ? -7.997 -8.471 -9.316 1.00 95.19 72 GLU A C 1
ATOM 541 O O . GLU A 1 72 ? -8.426 -9.454 -9.918 1.00 95.19 72 GLU A O 1
ATOM 546 N N . THR A 1 73 ? -7.485 -7.414 -9.956 1.00 96.06 73 THR A N 1
ATOM 547 C CA . THR A 1 73 ? -7.358 -7.335 -11.421 1.00 96.06 73 THR A CA 1
ATOM 548 C C . THR A 1 73 ? -5.925 -7.510 -11.908 1.00 96.06 73 THR A C 1
ATOM 550 O O . THR A 1 73 ? -5.717 -7.633 -13.114 1.00 96.06 73 THR A O 1
ATOM 553 N N . TYR A 1 74 ? -4.948 -7.539 -10.998 1.00 95.12 74 TYR A N 1
ATOM 554 C CA . TYR A 1 74 ? -3.539 -7.659 -11.346 1.00 95.12 74 TYR A CA 1
ATOM 555 C C . TYR A 1 74 ? -3.250 -9.006 -12.022 1.00 95.12 74 TYR A C 1
ATOM 557 O O . TYR A 1 74 ? -3.403 -10.070 -11.430 1.00 95.12 74 TYR A O 1
ATOM 565 N N . ALA A 1 75 ? -2.836 -8.952 -13.290 1.00 91.19 75 ALA A N 1
ATOM 566 C CA . ALA A 1 75 ? -2.753 -10.137 -14.147 1.00 91.19 75 ALA A CA 1
ATOM 567 C C . ALA A 1 75 ? -1.459 -10.959 -13.999 1.00 91.19 75 ALA A C 1
ATOM 569 O O . ALA A 1 75 ? -1.429 -12.126 -14.386 1.00 91.19 75 ALA A O 1
ATOM 570 N N . ALA A 1 76 ? -0.373 -10.352 -13.513 1.00 92.38 76 ALA A N 1
ATOM 571 C CA . ALA A 1 76 ? 0.918 -11.027 -13.404 1.00 92.38 76 ALA A CA 1
ATOM 572 C C . ALA A 1 76 ? 1.004 -11.861 -12.110 1.00 92.38 76 ALA A C 1
ATOM 574 O O . ALA A 1 76 ? 0.349 -11.527 -11.121 1.00 92.38 76 ALA A O 1
ATOM 575 N N . PRO A 1 77 ? 1.806 -12.941 -12.091 1.00 92.81 77 PRO A N 1
ATOM 576 C CA . PRO A 1 77 ? 1.947 -13.773 -10.904 1.00 92.81 77 PRO A CA 1
ATOM 577 C C . PRO A 1 77 ? 2.531 -12.978 -9.729 1.00 92.81 77 PRO A C 1
ATOM 579 O O . PRO A 1 77 ? 3.504 -12.234 -9.877 1.00 92.81 77 PRO A O 1
ATOM 582 N N . ILE A 1 78 ? 1.933 -13.171 -8.556 1.00 95.31 78 ILE A N 1
ATOM 583 C CA . ILE A 1 78 ? 2.415 -12.644 -7.280 1.00 95.31 78 ILE A CA 1
ATOM 584 C C . ILE A 1 78 ? 3.200 -13.769 -6.584 1.0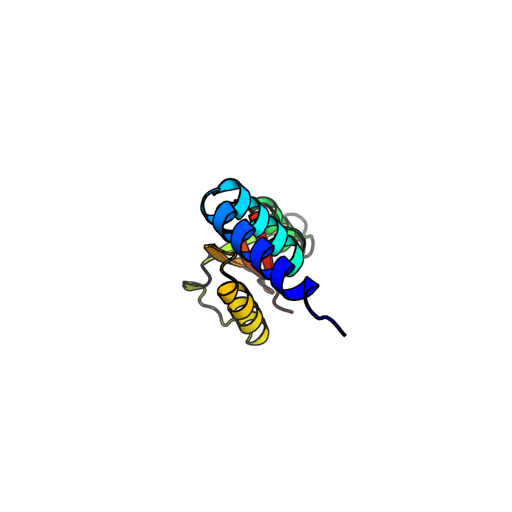0 95.31 78 ILE A C 1
ATOM 586 O O . ILE A 1 78 ? 2.654 -14.866 -6.472 1.00 95.31 78 ILE A O 1
ATOM 590 N N . PRO A 1 79 ? 4.446 -13.534 -6.132 1.00 95.62 79 PRO A N 1
ATOM 591 C CA . PRO A 1 79 ? 5.229 -14.508 -5.382 1.00 95.62 79 PRO A CA 1
ATOM 592 C C . PRO A 1 79 ? 4.507 -14.990 -4.122 1.00 95.62 79 PRO A C 1
ATOM 594 O O . PRO A 1 79 ? 3.811 -14.217 -3.456 1.00 95.62 79 PRO A O 1
ATOM 597 N N . ASP A 1 80 ? 4.697 -16.261 -3.775 1.00 96.38 80 ASP A N 1
ATOM 598 C CA . ASP A 1 80 ? 3.969 -16.919 -2.686 1.00 96.38 80 ASP A CA 1
ATOM 599 C C . ASP A 1 80 ? 4.188 -16.213 -1.339 1.00 96.38 80 ASP A C 1
ATOM 601 O O . ASP A 1 80 ? 3.244 -15.968 -0.589 1.00 96.38 80 ASP A O 1
ATOM 605 N N . GLU A 1 81 ? 5.420 -15.802 -1.038 1.00 96.00 81 GLU A N 1
ATOM 606 C CA . GLU A 1 81 ? 5.763 -15.085 0.191 1.00 96.00 81 GLU A CA 1
ATOM 607 C C . GLU A 1 81 ? 5.088 -13.712 0.293 1.00 96.00 81 GLU A C 1
ATOM 609 O O . GLU A 1 81 ? 4.785 -13.232 1.390 1.00 96.00 81 GLU A O 1
ATOM 614 N N . VAL A 1 82 ? 4.822 -13.080 -0.849 1.00 96.75 82 VAL A N 1
ATOM 615 C CA . VAL A 1 82 ? 4.106 -11.810 -0.932 1.00 96.75 82 VAL A CA 1
ATOM 616 C C . VAL A 1 82 ? 2.603 -12.036 -0.756 1.00 96.75 82 VAL A C 1
ATOM 618 O O . VAL A 1 82 ? 1.960 -11.276 -0.027 1.00 96.75 82 VAL A O 1
ATOM 621 N N . LEU A 1 83 ? 2.051 -13.100 -1.352 1.00 96.25 83 LEU A N 1
ATOM 622 C CA . LEU A 1 83 ? 0.653 -13.499 -1.157 1.00 96.25 83 LEU A CA 1
ATOM 623 C C . LEU A 1 83 ? 0.346 -13.813 0.309 1.00 96.25 83 LEU A C 1
ATOM 625 O O . LEU A 1 83 ? -0.701 -13.405 0.807 1.00 96.25 83 LEU A O 1
ATOM 629 N N . LEU A 1 84 ? 1.262 -14.473 1.020 1.00 97.31 84 LEU A N 1
ATOM 630 C CA . LEU A 1 84 ? 1.092 -14.763 2.446 1.00 97.31 84 LEU A CA 1
ATOM 631 C C . LEU A 1 84 ? 1.036 -13.483 3.293 1.00 97.31 84 LEU A C 1
ATOM 633 O O . LEU A 1 84 ? 0.151 -13.345 4.135 1.00 97.31 84 LEU A O 1
ATOM 637 N N . LYS A 1 85 ? 1.912 -12.503 3.027 1.00 97.50 85 LYS A N 1
ATOM 638 C CA . LYS A 1 85 ? 1.870 -11.189 3.703 1.00 97.50 85 LYS A CA 1
ATOM 639 C C . LYS A 1 85 ? 0.569 -10.436 3.408 1.00 97.50 85 LYS A C 1
ATOM 641 O O . LYS A 1 85 ? 0.038 -9.754 4.285 1.00 97.50 85 LYS A O 1
ATOM 646 N N . TYR A 1 86 ? 0.060 -10.553 2.182 1.00 97.38 86 TYR A N 1
ATOM 647 C CA . TYR A 1 86 ? -1.250 -10.024 1.815 1.00 97.38 86 TYR A CA 1
ATOM 648 C C . TYR A 1 86 ? -2.383 -10.701 2.597 1.00 97.38 86 TYR A C 1
ATOM 650 O O . TYR A 1 86 ? -3.193 -9.984 3.180 1.00 97.38 86 TYR A O 1
ATOM 658 N N . ASP A 1 87 ? -2.427 -12.037 2.657 1.00 97.88 87 ASP A N 1
ATOM 659 C CA . ASP A 1 87 ? -3.466 -12.772 3.397 1.00 97.88 87 ASP A CA 1
ATOM 660 C C . ASP A 1 87 ? -3.454 -12.397 4.884 1.00 97.88 87 ASP A C 1
ATOM 662 O O . ASP A 1 87 ? -4.490 -12.059 5.461 1.00 97.88 87 ASP A O 1
ATOM 666 N N . ASP A 1 88 ? -2.268 -12.343 5.496 1.00 97.81 88 ASP A N 1
ATOM 667 C CA . ASP A 1 88 ? -2.098 -11.886 6.874 1.00 97.81 88 ASP A CA 1
ATOM 668 C C . ASP A 1 88 ? -2.684 -10.487 7.086 1.00 97.81 88 ASP A C 1
ATOM 670 O O . ASP A 1 88 ? -3.446 -10.276 8.032 1.00 97.81 88 ASP A O 1
ATOM 674 N N . ALA A 1 89 ? -2.391 -9.547 6.182 1.00 97.56 89 ALA A N 1
ATOM 675 C CA . ALA A 1 89 ? -2.930 -8.194 6.238 1.00 97.56 89 ALA A CA 1
ATOM 676 C C . ALA A 1 89 ? -4.444 -8.136 6.023 1.00 97.56 89 ALA A C 1
ATOM 678 O O . ALA A 1 89 ? -5.136 -7.436 6.768 1.00 97.56 89 ALA A O 1
ATOM 679 N N . ALA A 1 90 ? -4.979 -8.888 5.063 1.00 96.81 90 ALA A N 1
ATOM 680 C CA . ALA A 1 90 ? -6.408 -8.941 4.779 1.00 96.81 90 ALA A CA 1
ATOM 681 C C . ALA A 1 90 ? -7.207 -9.464 5.983 1.00 96.81 90 ALA A C 1
ATOM 683 O O . ALA A 1 90 ? -8.243 -8.896 6.340 1.00 96.81 90 ALA A O 1
ATOM 684 N N . ARG A 1 91 ? -6.690 -10.481 6.684 1.00 96.38 91 ARG A N 1
ATOM 685 C CA . ARG A 1 91 ? -7.340 -11.075 7.865 1.00 96.38 91 ARG A CA 1
ATOM 686 C C . ARG A 1 91 ? -7.407 -10.147 9.077 1.00 96.38 91 ARG A C 1
ATOM 688 O O . ARG A 1 91 ? -8.232 -10.376 9.960 1.00 96.38 91 ARG A O 1
ATOM 695 N N . THR A 1 92 ? -6.593 -9.091 9.132 1.00 94.06 92 THR A N 1
ATOM 696 C CA . THR A 1 92 ? -6.640 -8.120 10.242 1.00 94.06 92 THR A CA 1
ATOM 697 C C . THR A 1 92 ? -7.927 -7.293 10.271 1.00 94.06 92 THR A C 1
ATOM 699 O O . THR A 1 92 ? -8.314 -6.801 11.331 1.00 94.06 92 THR A O 1
ATOM 702 N N . GLY A 1 93 ? -8.576 -7.096 9.116 1.00 93.25 93 GLY A N 1
ATOM 703 C CA . GLY A 1 93 ? -9.711 -6.180 8.974 1.00 93.25 93 GLY A CA 1
ATOM 704 C C . GLY A 1 93 ? -9.354 -4.691 9.123 1.00 93.25 93 GLY A C 1
ATOM 705 O O . GLY A 1 93 ? -10.251 -3.869 9.304 1.00 93.25 93 GLY A O 1
ATOM 706 N N . LEU A 1 94 ? -8.066 -4.325 9.076 1.00 95.44 94 LEU A N 1
ATOM 707 C CA . LEU A 1 94 ? -7.612 -2.928 9.161 1.00 95.44 94 LEU A CA 1
ATOM 708 C C . LEU A 1 94 ? -7.744 -2.171 7.833 1.00 95.44 94 LEU A C 1
ATOM 710 O O . LEU A 1 94 ? -7.831 -0.941 7.830 1.00 95.44 94 LEU A O 1
ATOM 714 N N . PHE A 1 95 ? -7.743 -2.898 6.717 1.00 97.31 95 PHE A N 1
ATOM 715 C CA . PHE A 1 95 ? -7.627 -2.335 5.377 1.00 97.31 95 PHE A CA 1
ATOM 716 C C . PHE A 1 95 ? -8.910 -2.499 4.567 1.00 97.31 95 PHE A C 1
ATOM 718 O O . PHE A 1 95 ? -9.604 -3.506 4.677 1.00 97.31 95 PHE A O 1
ATOM 725 N N . SER A 1 96 ? -9.198 -1.505 3.729 1.00 95.62 96 SER A N 1
ATOM 726 C CA . SER A 1 96 ? -10.376 -1.476 2.849 1.00 95.62 96 SER A CA 1
ATOM 727 C C . SER A 1 96 ? -10.051 -1.781 1.386 1.00 95.62 96 SER A C 1
ATOM 729 O O . SER A 1 96 ? -10.937 -2.180 0.632 1.00 95.62 96 SER A O 1
ATOM 731 N N . LYS A 1 97 ? -8.794 -1.581 0.969 1.00 96.88 97 LYS A N 1
ATOM 732 C CA . LYS A 1 97 ? -8.324 -1.783 -0.409 1.00 96.88 97 LYS A CA 1
ATOM 733 C C . LYS A 1 97 ? -6.891 -2.279 -0.412 1.00 96.88 97 LYS A C 1
ATOM 735 O O . LYS A 1 97 ? -6.101 -1.846 0.424 1.00 96.88 97 LYS A O 1
ATOM 740 N N . PHE A 1 98 ? -6.557 -3.095 -1.405 1.00 98.31 98 PHE A N 1
ATOM 741 C CA . PHE A 1 98 ? -5.203 -3.571 -1.667 1.00 98.31 98 PHE A CA 1
ATOM 742 C C . PHE A 1 98 ? -4.852 -3.329 -3.125 1.00 98.31 98 PHE A C 1
ATOM 744 O O . PHE A 1 98 ? -5.561 -3.789 -4.017 1.00 98.31 98 PHE A O 1
ATOM 751 N N . TRP A 1 99 ? -3.761 -2.610 -3.367 1.00 98.38 99 TRP A N 1
ATOM 752 C CA . TRP A 1 99 ? -3.275 -2.301 -4.705 1.00 98.38 99 TRP A CA 1
ATOM 753 C C . TRP A 1 99 ? -1.859 -2.824 -4.903 1.00 98.38 99 TRP A C 1
ATOM 755 O O . TRP A 1 99 ? -1.030 -2.789 -3.993 1.00 98.38 99 TRP A O 1
ATOM 765 N N . VAL A 1 100 ? -1.576 -3.241 -6.131 1.00 97.94 100 VAL A N 1
ATOM 766 C CA . VAL A 1 100 ? -0.226 -3.497 -6.612 1.00 97.94 100 VAL A CA 1
ATOM 767 C C . VAL A 1 100 ? 0.323 -2.199 -7.198 1.00 97.94 100 VAL A C 1
ATOM 769 O O . VAL A 1 100 ? -0.189 -1.662 -8.184 1.00 97.94 100 VAL A O 1
ATOM 772 N N . ALA A 1 101 ? 1.364 -1.668 -6.565 1.00 97.50 101 ALA A N 1
ATOM 773 C CA . ALA A 1 101 ? 2.083 -0.484 -6.997 1.00 97.50 101 ALA A CA 1
ATOM 774 C C . ALA A 1 101 ? 3.346 -0.900 -7.753 1.00 97.50 101 ALA A C 1
ATOM 776 O O . ALA A 1 101 ? 4.310 -1.371 -7.160 1.00 97.50 101 ALA A O 1
ATOM 777 N N . THR A 1 102 ? 3.345 -0.730 -9.071 1.00 96.56 102 THR A N 1
ATOM 778 C CA . THR A 1 102 ? 4.494 -1.066 -9.923 1.00 96.56 102 THR A CA 1
ATOM 779 C C . THR A 1 102 ? 5.282 0.200 -10.254 1.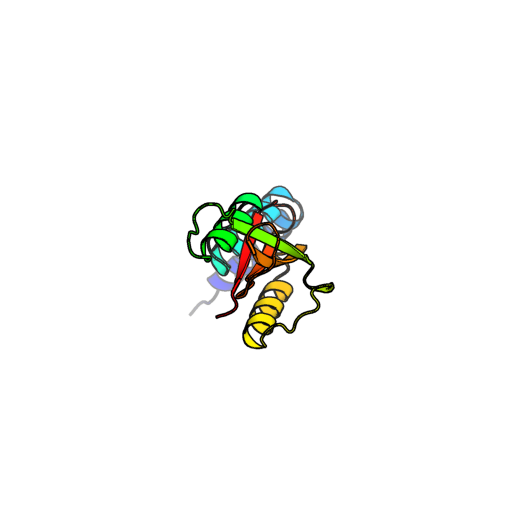00 96.56 102 THR A C 1
ATOM 781 O O . THR A 1 102 ? 4.666 1.156 -10.737 1.00 96.56 102 THR A O 1
ATOM 784 N N . PRO A 1 103 ? 6.609 0.250 -10.031 1.00 95.06 103 PRO A N 1
ATOM 785 C CA . PRO A 1 103 ? 7.430 1.378 -10.455 1.00 95.06 103 PRO A CA 1
ATOM 786 C C . PRO A 1 103 ? 7.318 1.615 -11.963 1.00 95.06 103 PRO A C 1
ATOM 788 O O . PRO A 1 103 ? 7.183 0.674 -12.742 1.00 95.06 103 PRO A O 1
ATOM 791 N N . THR A 1 104 ? 7.381 2.873 -12.398 1.00 94.12 104 THR A N 1
ATOM 792 C CA . THR A 1 104 ? 7.287 3.222 -13.823 1.00 94.12 104 THR A CA 1
ATOM 793 C C . THR A 1 104 ? 8.323 4.248 -14.255 1.00 94.12 104 THR A C 1
ATOM 795 O O . THR A 1 104 ? 8.572 5.207 -13.517 1.00 94.12 104 THR A O 1
ATOM 798 N N . TYR A 1 105 ? 8.796 4.135 -15.497 1.00 91.75 105 TYR A N 1
ATOM 799 C CA . TYR A 1 105 ? 9.364 5.247 -16.264 1.00 91.75 105 TYR A CA 1
ATOM 800 C C . TYR A 1 105 ? 8.362 5.698 -17.320 1.00 91.75 105 TYR A C 1
ATOM 802 O O . TYR A 1 105 ? 7.933 4.875 -18.114 1.00 91.75 105 TYR A O 1
ATOM 810 N N . TYR A 1 106 ? 7.980 6.979 -17.351 1.00 80.75 106 TYR A N 1
ATOM 811 C CA . TYR A 1 106 ? 7.022 7.495 -18.350 1.00 80.75 106 TYR A CA 1
ATOM 812 C C . TYR A 1 106 ? 5.777 6.606 -18.555 1.00 80.75 106 TYR A C 1
ATOM 814 O O . TYR A 1 106 ? 5.299 6.457 -19.671 1.00 80.75 106 TYR A O 1
ATOM 822 N N . GLN A 1 107 ? 5.240 6.047 -17.461 1.00 78.56 107 GLN A N 1
ATOM 823 C CA . GLN A 1 107 ? 4.099 5.111 -17.419 1.00 78.56 107 GLN A CA 1
ATOM 824 C C . GLN A 1 107 ? 4.390 3.660 -17.839 1.00 78.56 107 GLN A C 1
ATOM 826 O O . GLN A 1 107 ? 3.541 2.797 -17.628 1.00 78.56 107 GLN A O 1
ATOM 831 N N . GLU A 1 108 ? 5.583 3.351 -18.338 1.00 85.19 108 GLU A N 1
ATOM 832 C CA . GLU A 1 108 ? 5.998 1.978 -18.609 1.00 85.19 108 GLU A CA 1
ATOM 833 C C . GLU A 1 108 ? 6.338 1.260 -17.300 1.00 85.19 108 GLU A C 1
ATOM 835 O O . GLU A 1 108 ? 7.247 1.676 -16.570 1.00 85.19 108 GLU A O 1
ATOM 840 N N . ARG A 1 109 ? 5.594 0.189 -16.999 1.00 86.00 109 ARG A N 1
ATOM 841 C CA . ARG A 1 109 ? 5.780 -0.650 -15.808 1.00 86.00 109 ARG A CA 1
ATOM 842 C C . ARG A 1 109 ? 7.153 -1.309 -15.816 1.00 86.00 109 ARG A C 1
ATOM 844 O O . ARG A 1 109 ? 7.593 -1.833 -16.832 1.00 86.00 109 ARG A O 1
ATOM 851 N N . GLN A 1 110 ? 7.809 -1.261 -14.670 1.00 89.50 110 GLN A N 1
ATOM 852 C CA . GLN A 1 110 ? 9.106 -1.874 -14.423 1.00 89.50 110 GLN A CA 1
ATOM 853 C C . GLN A 1 110 ? 8.945 -3.086 -13.491 1.00 89.50 110 GLN A C 1
ATOM 855 O O . GLN A 1 110 ? 7.828 -3.510 -13.194 1.00 89.50 110 GLN A O 1
ATOM 860 N N . VAL A 1 111 ? 10.069 -3.651 -13.057 1.00 86.25 111 VAL A N 1
ATOM 861 C CA . VAL A 1 111 ? 10.127 -4.779 -12.117 1.00 86.25 111 VAL A CA 1
ATOM 862 C C . VAL A 1 111 ? 9.867 -4.341 -10.668 1.00 86.25 111 VAL A C 1
ATOM 864 O O . VAL A 1 111 ? 9.733 -3.150 -10.380 1.00 86.25 111 VAL A O 1
ATOM 867 N N . ASP A 1 112 ? 9.791 -5.327 -9.779 1.00 89.31 112 ASP A N 1
ATOM 868 C CA . ASP A 1 112 ? 9.722 -5.194 -8.319 1.00 89.31 112 ASP A CA 1
ATOM 869 C C . ASP A 1 112 ? 8.521 -4.375 -7.803 1.00 89.31 112 ASP A C 1
ATOM 871 O O . ASP A 1 112 ? 8.684 -3.341 -7.141 1.00 89.31 112 ASP A O 1
ATOM 875 N N . PRO A 1 113 ? 7.280 -4.797 -8.121 1.00 94.25 113 PRO A N 1
ATOM 876 C CA . PRO A 1 113 ? 6.080 -4.149 -7.615 1.00 94.25 113 PRO A CA 1
ATOM 877 C C . PRO A 1 113 ? 5.916 -4.345 -6.103 1.00 94.25 113 PRO A C 1
ATOM 879 O O . PRO A 1 113 ? 6.604 -5.134 -5.459 1.00 94.25 113 PRO A O 1
ATOM 882 N N . TRP A 1 114 ? 5.037 -3.546 -5.504 1.00 97.00 114 TRP A N 1
ATOM 883 C CA . TRP A 1 114 ? 4.749 -3.544 -4.070 1.00 97.00 114 TRP A CA 1
ATOM 884 C C . TRP A 1 114 ? 3.259 -3.809 -3.847 1.00 97.00 114 TRP A C 1
ATOM 886 O O . TRP A 1 114 ? 2.438 -3.309 -4.611 1.00 97.00 114 TRP A O 1
ATOM 896 N N . ILE A 1 115 ? 2.888 -4.510 -2.773 1.00 98.06 115 ILE A N 1
ATOM 897 C CA . ILE A 1 115 ? 1.506 -4.493 -2.270 1.00 98.06 115 ILE A CA 1
ATOM 898 C C . ILE A 1 115 ? 1.384 -3.349 -1.275 1.00 98.06 115 ILE A C 1
ATOM 900 O O . ILE A 1 115 ? 2.136 -3.268 -0.300 1.00 98.06 115 ILE A O 1
ATOM 904 N N . VAL A 1 116 ? 0.404 -2.483 -1.501 1.00 98.38 116 VAL A N 1
ATOM 905 C CA . VAL A 1 116 ? 0.033 -1.398 -0.592 1.00 98.38 116 VAL A CA 1
ATOM 906 C C . VAL A 1 116 ? -1.441 -1.499 -0.237 1.00 98.38 116 VAL A C 1
ATOM 908 O O . VAL A 1 116 ? -2.245 -1.947 -1.054 1.00 98.38 116 VAL A O 1
ATOM 911 N N . ALA A 1 117 ? -1.807 -1.082 0.972 1.00 98.31 117 ALA A N 1
ATOM 912 C CA . ALA A 1 117 ? -3.179 -1.203 1.450 1.00 98.31 117 ALA A CA 1
ATOM 913 C C . ALA A 1 117 ? -3.677 0.071 2.128 1.00 98.31 117 ALA A C 1
ATOM 915 O O . ALA A 1 117 ? -2.956 0.675 2.922 1.00 98.31 117 ALA A O 1
ATOM 916 N N . GLU A 1 118 ? -4.912 0.468 1.826 1.00 98.25 118 GLU A N 1
ATOM 917 C CA . GLU A 1 118 ? -5.558 1.639 2.421 1.00 98.25 118 GLU A CA 1
ATOM 918 C C . GLU A 1 118 ? -6.186 1.268 3.763 1.00 98.25 118 GLU A C 1
ATOM 920 O O . GLU A 1 118 ? -7.081 0.419 3.817 1.00 98.25 118 GLU A O 1
ATOM 925 N N . VAL A 1 119 ? -5.758 1.926 4.840 1.00 97.31 119 VAL A N 1
ATOM 926 C CA . VAL A 1 119 ? -6.395 1.822 6.155 1.00 97.31 119 VAL A CA 1
ATOM 927 C C . VAL A 1 119 ? -7.828 2.329 6.045 1.00 97.31 119 VAL A C 1
ATOM 929 O O . VAL A 1 119 ? -8.068 3.453 5.594 1.00 97.31 119 VAL A O 1
ATOM 932 N N . ASP A 1 120 ? -8.783 1.499 6.459 1.00 93.94 120 ASP A N 1
ATOM 933 C CA . ASP A 1 120 ? -10.202 1.774 6.259 1.00 93.94 120 ASP A CA 1
ATOM 934 C C . ASP A 1 120 ? -10.624 3.119 6.884 1.00 93.94 120 ASP A C 1
ATOM 936 O O . ASP A 1 120 ? -10.492 3.350 8.092 1.00 93.94 120 ASP A O 1
ATOM 940 N N . GLY A 1 121 ? -11.136 4.018 6.039 1.00 89.31 121 GLY A N 1
ATOM 941 C CA . GLY A 1 121 ? -11.625 5.347 6.407 1.00 89.31 121 GLY A CA 1
ATOM 942 C C . GLY A 1 121 ? -10.556 6.410 6.697 1.00 89.31 121 GLY A C 1
ATOM 943 O O . GLY A 1 121 ? -10.924 7.478 7.184 1.00 89.31 121 GLY A O 1
ATOM 944 N N . ALA A 1 122 ? -9.265 6.150 6.442 1.00 89.81 122 ALA A N 1
ATOM 945 C CA . ALA A 1 122 ? -8.173 7.051 6.837 1.00 89.81 122 ALA A CA 1
ATOM 946 C C . ALA A 1 122 ? -7.472 7.801 5.687 1.00 89.81 122 ALA A C 1
ATOM 948 O O . ALA A 1 122 ? -6.702 8.717 5.974 1.00 89.81 122 ALA A O 1
ATOM 949 N N . ASP A 1 123 ? -7.669 7.407 4.420 1.00 93.81 123 ASP A N 1
ATOM 950 C CA . ASP A 1 123 ? -6.849 7.857 3.273 1.00 93.81 123 ASP A CA 1
ATOM 951 C C . ASP A 1 123 ? -5.335 7.806 3.589 1.00 93.81 123 ASP A C 1
ATOM 953 O O . ASP A 1 123 ? -4.549 8.741 3.385 1.00 93.81 123 ASP A O 1
ATOM 957 N N . ARG A 1 124 ? -4.934 6.700 4.220 1.00 97.69 124 ARG A N 1
ATOM 958 C CA . ARG A 1 124 ? -3.560 6.398 4.619 1.00 97.69 124 ARG A CA 1
ATOM 959 C C . ARG A 1 124 ? -3.226 4.987 4.190 1.00 97.69 124 ARG A C 1
ATOM 961 O O . ARG A 1 124 ? -4.026 4.076 4.367 1.00 97.69 124 ARG A O 1
ATOM 968 N N . TRP A 1 125 ? -2.039 4.828 3.633 1.00 98.31 125 TRP A N 1
ATOM 969 C CA . TRP A 1 125 ? -1.606 3.630 2.944 1.00 98.31 125 TRP A CA 1
ATOM 970 C C . TRP A 1 125 ? -0.401 3.021 3.642 1.00 98.31 125 TRP A C 1
ATOM 972 O O . TRP A 1 125 ? 0.591 3.705 3.894 1.00 98.31 125 TRP A O 1
ATOM 982 N N . ALA A 1 126 ? -0.488 1.730 3.931 1.00 98.31 126 ALA A N 1
ATOM 983 C CA . ALA A 1 126 ? 0.618 0.930 4.430 1.00 98.31 126 ALA A CA 1
ATOM 984 C C . ALA A 1 126 ? 1.314 0.209 3.270 1.00 98.31 126 ALA A C 1
ATOM 986 O O . ALA A 1 126 ? 0.671 -0.153 2.281 1.00 98.31 126 ALA A O 1
ATOM 987 N N . VAL A 1 127 ? 2.618 -0.040 3.404 1.00 97.94 127 VAL A N 1
A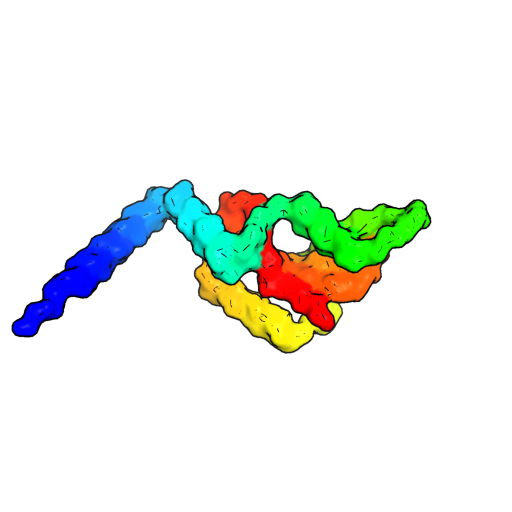TOM 988 C CA . VAL A 1 127 ? 3.335 -0.987 2.540 1.00 97.94 127 VAL A CA 1
ATOM 989 C C . VAL A 1 127 ? 3.227 -2.363 3.183 1.00 97.94 127 VAL A C 1
ATOM 991 O O . VAL A 1 127 ? 3.735 -2.571 4.279 1.00 97.94 127 VAL A O 1
ATOM 994 N N . ILE A 1 128 ? 2.560 -3.293 2.508 1.00 98.12 128 ILE A N 1
ATOM 995 C CA . ILE A 1 128 ? 2.333 -4.652 3.015 1.00 98.12 128 ILE A CA 1
ATOM 996 C C . ILE A 1 128 ? 3.495 -5.561 2.636 1.00 98.12 128 ILE A C 1
ATOM 998 O O . ILE A 1 128 ? 4.000 -6.326 3.456 1.00 98.12 128 ILE A O 1
ATOM 1002 N N . ALA A 1 129 ? 3.934 -5.467 1.384 1.00 97.06 129 ALA A N 1
ATOM 1003 C CA . ALA A 1 129 ? 4.997 -6.302 0.859 1.00 97.06 129 ALA A CA 1
ATOM 1004 C C . ALA A 1 129 ? 5.677 -5.639 -0.339 1.00 97.06 129 ALA A C 1
ATOM 1006 O O . ALA A 1 129 ? 5.100 -4.788 -1.017 1.00 97.06 129 ALA A O 1
ATOM 1007 N N . ARG A 1 130 ? 6.909 -6.064 -0.598 1.00 94.00 130 ARG A N 1
ATOM 1008 C CA . ARG A 1 130 ? 7.683 -5.752 -1.797 1.00 94.00 130 ARG A CA 1
ATOM 1009 C C . ARG A 1 130 ? 8.113 -7.075 -2.411 1.00 94.00 130 ARG A C 1
ATOM 1011 O O . ARG A 1 130 ? 8.309 -8.034 -1.666 1.00 94.00 130 ARG A O 1
ATOM 1018 N N . TRP A 1 131 ? 8.201 -7.113 -3.731 1.00 89.19 131 TRP A N 1
ATOM 1019 C CA . TRP A 1 131 ? 8.917 -8.173 -4.419 1.00 89.19 131 TRP A CA 1
ATOM 1020 C C . TRP A 1 131 ? 10.398 -7.943 -4.110 1.00 89.19 131 TRP A C 1
ATOM 1022 O O . TRP A 1 131 ? 10.853 -6.798 -4.191 1.00 89.19 131 TRP A O 1
ATOM 1032 N N . ASP A 1 132 ? 11.085 -8.990 -3.664 1.00 68.81 132 ASP A N 1
ATOM 1033 C CA . ASP A 1 132 ? 12.526 -8.969 -3.385 1.00 68.81 132 ASP A CA 1
ATOM 1034 C C . ASP A 1 132 ? 13.339 -9.335 -4.637 1.00 68.81 132 ASP A C 1
ATOM 1036 O O . ASP A 1 132 ? 12.862 -10.181 -5.432 1.00 68.81 132 ASP A O 1
#

Foldseek 3Di:
DDDPVPVVVVVVVVVVVVVVVVVVVSVLVVLQVVLCVPQNDWDAPQVVQVVQQVVDDDDPPWDKGKDKDFPVPDDDDDDPVLVVLVVVVVVVVQFDTWIWIFMDTVPHGDDWIWIWTHGPPPSIIGTSGIDD

Radius of gyration: 19.07 Å; chains: 1; bounding box: 39×30×65 Å